Protein AF-A0A3G6RWC7-F1 (afdb_monomer_lite)

pLDDT: mean 83.65, std 9.41, range [58.84, 95.88]

Foldseek 3Di:
DDEDLLCQVVCCVQDDPPWDKDWDWDWDQPPVRDIDTYTAWMDTPNDIDGPDPPPDDPDPDDFAKDKDKAFFADFDADPVRPFTQWTDGPQATEGDDRVVCVVCVVQRDGGFMKIFIFTWDDDDNRHDDPRDGTYGHTQWMDGPNDIDGD

Sequence (150 aa):
MKFPPHLGSQITTLAKQGSNVSVKAVADIAPNGEKSFRLNSITANGKTIEDIPPTALPSPHEEVSVSESGTITQLQKNKEGDAIVGLFIGNTIVKIPPHIYQQLGQSLVNGVKIYFTGFKKLENSGEVAEKKYNIVRARTISVNGKEYSL

Structure (mmCIF, N/CA/C/O backbone):
data_AF-A0A3G6RWC7-F1
#
_entry.id   AF-A0A3G6RWC7-F1
#
loop_
_atom_site.group_PDB
_atom_site.id
_atom_site.type_symbol
_atom_site.label_atom_id
_atom_site.label_alt_id
_atom_site.label_comp_id
_atom_site.label_asym_id
_atom_site.label_entity_id
_atom_site.label_seq_id
_atom_site.pdbx_PDB_ins_code
_atom_site.Cartn_x
_atom_site.Cartn_y
_atom_site.Cartn_z
_atom_site.occupancy
_atom_site.B_iso_or_equiv
_atom_site.auth_seq_id
_atom_site.auth_comp_id
_atom_site.auth_asym_id
_atom_site.auth_atom_id
_atom_site.pdbx_PDB_model_num
ATOM 1 N N . MET A 1 1 ? 11.055 -14.143 -15.340 1.00 70.56 1 MET A N 1
ATOM 2 C CA . MET A 1 1 ? 12.200 -13.222 -15.509 1.00 70.56 1 MET A CA 1
ATOM 3 C C . MET A 1 1 ? 12.181 -12.230 -14.360 1.00 70.56 1 MET A C 1
ATOM 5 O O . MET A 1 1 ? 11.114 -11.712 -14.061 1.00 70.56 1 MET A O 1
ATOM 9 N N . LYS A 1 2 ? 13.310 -12.024 -13.680 1.00 80.94 2 LYS A N 1
ATOM 10 C CA . LYS A 1 2 ? 13.437 -11.105 -12.543 1.00 80.94 2 LYS A CA 1
ATOM 11 C C . LYS A 1 2 ? 14.253 -9.893 -12.989 1.00 80.94 2 LYS A C 1
ATOM 13 O O . LYS A 1 2 ? 15.331 -10.065 -13.560 1.00 80.94 2 LYS A O 1
ATOM 18 N N . PHE A 1 3 ? 13.746 -8.691 -12.737 1.00 80.12 3 PHE A N 1
ATOM 19 C CA . PHE A 1 3 ? 14.484 -7.447 -12.941 1.00 80.12 3 PHE A CA 1
ATOM 20 C C . PHE A 1 3 ? 14.740 -6.763 -11.589 1.00 80.12 3 PHE A C 1
ATOM 22 O O . PHE A 1 3 ? 13.903 -6.862 -10.687 1.00 80.12 3 PHE A O 1
ATOM 29 N N . PRO A 1 4 ? 15.894 -6.100 -11.423 1.00 75.12 4 PRO A N 1
ATOM 30 C CA . PRO A 1 4 ? 16.179 -5.282 -10.253 1.00 75.12 4 PRO A CA 1
ATOM 31 C C . PRO A 1 4 ? 15.132 -4.173 -10.058 1.00 75.12 4 PRO A C 1
ATOM 33 O O . PRO A 1 4 ? 14.687 -3.575 -11.041 1.00 75.12 4 PRO A O 1
ATOM 36 N N . PRO A 1 5 ? 14.772 -3.834 -8.806 1.00 73.81 5 PRO A N 1
ATOM 37 C CA . PRO A 1 5 ? 13.743 -2.833 -8.528 1.00 73.81 5 PRO A CA 1
ATOM 38 C C . PRO A 1 5 ? 14.099 -1.445 -9.077 1.00 73.81 5 PRO A C 1
ATOM 40 O O . PRO A 1 5 ? 13.225 -0.750 -9.573 1.00 73.81 5 PRO A O 1
ATOM 43 N N . HIS A 1 6 ? 15.378 -1.060 -9.088 1.00 76.19 6 HIS A N 1
ATOM 44 C CA . HIS A 1 6 ? 15.816 0.250 -9.585 1.00 76.19 6 HIS A CA 1
ATOM 45 C C . HIS A 1 6 ? 15.671 0.419 -11.114 1.00 76.19 6 HIS A C 1
ATOM 47 O O . HIS A 1 6 ? 15.709 1.543 -11.620 1.00 76.19 6 HIS A O 1
ATOM 53 N N . LEU A 1 7 ? 15.494 -0.678 -11.861 1.00 80.38 7 LEU A N 1
ATOM 54 C CA . LEU A 1 7 ? 15.258 -0.632 -13.306 1.00 80.38 7 LEU A CA 1
ATOM 55 C C . LEU A 1 7 ? 13.775 -0.515 -13.662 1.00 80.38 7 LEU A C 1
ATOM 57 O O . LEU A 1 7 ? 13.469 -0.220 -14.814 1.00 80.38 7 LEU A O 1
ATOM 61 N N . GLY A 1 8 ? 12.855 -0.715 -12.711 1.00 76.12 8 GLY A N 1
ATOM 62 C CA . GLY A 1 8 ? 11.417 -0.752 -12.986 1.00 76.12 8 GLY A CA 1
ATOM 63 C C . GLY A 1 8 ? 10.928 0.493 -13.727 1.00 76.12 8 GLY A C 1
ATOM 64 O O . GLY A 1 8 ? 10.384 0.379 -14.825 1.00 76.12 8 GLY A O 1
ATOM 65 N N . SER A 1 9 ? 11.198 1.683 -13.181 1.00 75.06 9 SER A N 1
ATOM 66 C CA . SER A 1 9 ? 10.779 2.964 -13.775 1.00 75.06 9 SER A CA 1
ATOM 67 C C . SER A 1 9 ? 11.404 3.223 -15.150 1.00 75.06 9 SER A C 1
ATOM 69 O O . SER A 1 9 ? 10.744 3.739 -16.061 1.00 75.06 9 SER A O 1
ATOM 71 N N . GLN A 1 10 ? 12.669 2.837 -15.321 1.00 76.44 10 GLN A N 1
ATOM 72 C CA . GLN A 1 10 ? 13.400 3.014 -16.571 1.00 76.44 10 GLN A CA 1
ATOM 73 C C . GLN A 1 10 ? 12.840 2.088 -17.657 1.00 76.44 10 GLN A C 1
ATOM 75 O O . GLN A 1 10 ? 12.577 2.537 -18.772 1.00 76.44 10 GLN A O 1
ATOM 80 N N . ILE A 1 11 ? 12.557 0.827 -17.312 1.00 79.75 11 ILE A N 1
ATOM 81 C CA . ILE A 1 11 ? 11.954 -0.166 -18.209 1.00 79.75 11 ILE A CA 1
ATOM 82 C C . ILE A 1 11 ? 10.556 0.273 -18.640 1.00 79.75 11 ILE A C 1
ATOM 84 O O . ILE A 1 11 ? 10.274 0.269 -19.834 1.00 79.75 11 ILE A O 1
ATOM 88 N N . THR A 1 12 ? 9.693 0.703 -17.714 1.00 74.75 12 THR A N 1
ATOM 89 C CA . THR A 1 12 ? 8.327 1.141 -18.061 1.00 74.75 12 THR A CA 1
ATOM 90 C C . THR A 1 12 ? 8.300 2.406 -18.914 1.00 74.75 12 THR A C 1
ATOM 92 O O . THR A 1 12 ? 7.369 2.614 -19.689 1.00 74.75 12 THR A O 1
ATOM 95 N N . THR A 1 13 ? 9.322 3.257 -18.794 1.00 76.88 13 THR A N 1
ATOM 96 C CA . THR A 1 13 ? 9.475 4.440 -19.654 1.00 76.88 13 THR A CA 1
ATOM 97 C C . THR A 1 13 ? 9.986 4.049 -21.042 1.00 76.88 13 THR A C 1
ATOM 99 O O . THR A 1 13 ? 9.550 4.608 -22.048 1.00 76.88 13 THR A O 1
ATOM 102 N N . LEU A 1 14 ? 10.909 3.086 -21.096 1.00 77.75 14 LEU A N 1
ATOM 103 C CA . LEU A 1 14 ? 11.568 2.628 -22.315 1.00 77.75 14 LEU A CA 1
ATOM 104 C C . LEU A 1 14 ? 10.658 1.752 -23.191 1.00 77.75 14 LEU A C 1
ATOM 106 O O . LEU A 1 14 ? 10.653 1.887 -24.417 1.00 77.75 14 LEU A O 1
ATOM 110 N N . ALA A 1 15 ? 9.907 0.850 -22.566 1.00 74.56 15 ALA A N 1
ATOM 111 C CA . ALA A 1 15 ? 9.098 -0.162 -23.221 1.00 74.56 15 ALA A CA 1
ATOM 112 C C . ALA A 1 15 ? 7.621 0.036 -22.864 1.00 74.56 15 ALA A C 1
ATOM 114 O O . ALA A 1 15 ? 7.166 -0.313 -21.775 1.00 74.56 15 ALA A O 1
ATOM 115 N N . LYS A 1 16 ? 6.858 0.586 -23.813 1.00 74.62 16 LYS A N 1
ATOM 116 C CA . LYS A 1 16 ? 5.392 0.621 -23.741 1.00 74.62 16 LYS A CA 1
ATOM 117 C C . LYS A 1 16 ? 4.815 -0.691 -24.265 1.00 74.62 16 LYS A C 1
ATOM 119 O O . LYS A 1 16 ? 5.461 -1.372 -25.066 1.00 74.62 16 LYS A O 1
ATOM 124 N N . GLN A 1 17 ? 3.594 -1.028 -23.856 1.00 72.19 17 GLN A N 1
ATOM 125 C CA . GLN A 1 17 ? 2.879 -2.198 -24.372 1.00 72.19 17 GLN A CA 1
ATOM 126 C C . GLN A 1 17 ? 2.893 -2.203 -25.912 1.00 72.19 17 GLN A C 1
ATOM 128 O O . GLN A 1 17 ? 2.603 -1.186 -26.538 1.00 72.19 17 GLN A O 1
ATOM 133 N N . GLY A 1 1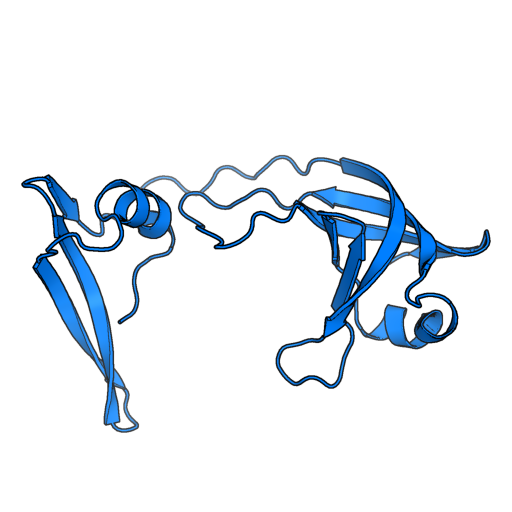8 ? 3.291 -3.330 -26.510 1.00 72.81 18 GLY A N 1
ATOM 134 C CA . GLY A 1 18 ? 3.455 -3.475 -27.963 1.00 72.81 18 GLY A CA 1
ATOM 135 C C . GLY A 1 18 ? 4.841 -3.115 -28.519 1.00 72.81 18 GLY A C 1
ATOM 136 O O . GLY A 1 18 ? 5.072 -3.294 -29.711 1.00 72.81 18 GLY A O 1
ATOM 137 N N . SER A 1 19 ? 5.784 -2.648 -27.692 1.00 76.94 19 SER A N 1
ATOM 138 C CA . SER A 1 19 ? 7.164 -2.386 -28.134 1.00 76.94 19 SER A CA 1
ATOM 139 C C . SER A 1 19 ? 7.954 -3.687 -28.303 1.00 76.94 19 SER A C 1
ATOM 141 O O . SER A 1 19 ? 7.900 -4.564 -27.442 1.00 76.94 19 SER A O 1
ATOM 143 N N . ASN A 1 20 ? 8.758 -3.781 -29.366 1.00 79.31 20 ASN A N 1
ATOM 144 C CA . ASN A 1 20 ? 9.782 -4.820 -29.473 1.00 79.31 20 ASN A CA 1
ATOM 145 C C . ASN A 1 20 ? 10.948 -4.493 -28.533 1.00 79.31 20 ASN A C 1
ATOM 147 O O . ASN A 1 20 ? 11.515 -3.398 -28.589 1.00 79.31 20 ASN A O 1
ATOM 151 N N . VAL A 1 21 ? 11.302 -5.451 -27.679 1.00 83.19 21 VAL A N 1
ATOM 152 C CA . VAL A 1 21 ? 12.393 -5.330 -26.708 1.00 83.19 21 VAL A CA 1
ATOM 153 C C . VAL A 1 21 ? 13.387 -6.466 -26.914 1.00 83.19 21 VAL A C 1
ATOM 155 O O . VAL A 1 21 ? 12.999 -7.618 -27.095 1.00 83.19 21 VAL A O 1
ATOM 158 N N . SER A 1 22 ? 14.674 -6.142 -26.878 1.00 84.31 22 SER A N 1
ATOM 159 C CA . SER A 1 22 ? 15.758 -7.120 -26.823 1.00 84.31 22 SER A CA 1
ATOM 160 C C . SER A 1 22 ? 16.320 -7.151 -25.410 1.00 84.31 22 SER A C 1
ATOM 162 O O . SER A 1 22 ? 16.526 -6.107 -24.795 1.00 84.31 22 SER A O 1
ATOM 164 N N . VAL A 1 23 ? 16.535 -8.346 -24.870 1.00 84.75 23 VAL A N 1
ATOM 165 C CA . VAL A 1 23 ? 16.907 -8.554 -23.470 1.00 84.75 23 VAL A CA 1
ATOM 166 C C . VAL A 1 23 ? 18.149 -9.428 -23.412 1.00 84.75 23 VAL A C 1
ATOM 168 O O . VAL A 1 23 ? 18.163 -10.528 -23.960 1.00 84.75 23 VAL A O 1
ATOM 171 N N . LYS A 1 24 ? 19.165 -8.980 -22.675 1.00 86.81 24 LYS A N 1
ATOM 172 C CA . LYS A 1 24 ? 20.263 -9.828 -22.209 1.00 86.81 24 LYS A CA 1
ATOM 173 C C . LYS A 1 24 ? 20.007 -10.1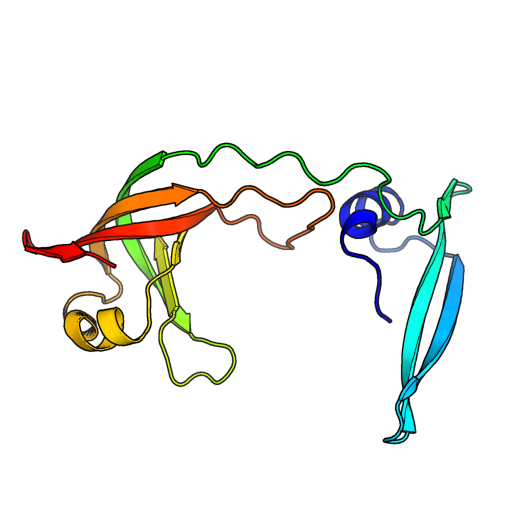86 -20.752 1.00 86.81 24 LYS A C 1
ATOM 175 O O . LYS A 1 24 ? 19.857 -9.304 -19.907 1.00 86.81 24 LYS A O 1
ATOM 180 N N . ALA A 1 25 ? 19.952 -11.478 -20.453 1.00 85.31 25 ALA A N 1
ATOM 181 C CA . ALA A 1 25 ? 19.723 -11.987 -19.107 1.00 85.31 25 ALA A CA 1
ATOM 182 C C . ALA A 1 25 ? 20.693 -13.126 -18.788 1.00 85.31 25 ALA A C 1
ATOM 184 O O . ALA A 1 25 ? 21.096 -13.874 -19.678 1.00 85.31 25 ALA A O 1
ATOM 185 N N . VAL A 1 26 ? 21.037 -13.264 -17.512 1.00 84.69 26 VAL A N 1
ATOM 186 C CA . VAL A 1 26 ? 21.806 -14.393 -16.985 1.00 84.69 26 VAL A CA 1
ATOM 187 C C . VAL A 1 26 ? 20.822 -15.459 -16.513 1.00 84.69 26 VAL A C 1
ATOM 189 O O . VAL A 1 26 ? 19.869 -15.151 -15.792 1.00 84.69 26 VAL A O 1
ATOM 192 N N . ALA A 1 27 ? 21.025 -16.700 -16.950 1.00 83.50 27 ALA A N 1
ATOM 193 C CA . ALA A 1 27 ? 20.251 -17.841 -16.481 1.00 83.50 27 ALA A CA 1
ATOM 194 C C . ALA A 1 27 ? 20.814 -18.327 -15.142 1.00 83.50 27 ALA A C 1
ATOM 196 O O . ALA A 1 27 ? 22.000 -18.621 -15.036 1.00 83.50 27 ALA A O 1
ATOM 197 N N . ASP A 1 28 ? 19.946 -18.426 -14.148 1.00 82.12 28 ASP A N 1
ATOM 198 C CA . ASP A 1 28 ? 20.232 -18.941 -12.818 1.00 82.12 28 ASP A CA 1
ATOM 199 C C . ASP A 1 28 ? 19.396 -20.209 -12.618 1.00 82.12 28 ASP A C 1
ATOM 201 O O . ASP A 1 28 ? 18.186 -20.208 -12.873 1.00 82.12 28 ASP A O 1
ATOM 205 N N . ILE A 1 29 ? 20.047 -21.311 -12.250 1.00 84.12 29 ILE A N 1
ATOM 206 C CA . ILE A 1 29 ? 19.392 -22.603 -12.033 1.00 84.12 29 ILE A CA 1
ATOM 207 C C . ILE A 1 29 ? 19.457 -22.885 -10.541 1.00 84.12 29 ILE A C 1
ATOM 209 O O . ILE A 1 29 ? 20.527 -23.159 -9.999 1.00 84.12 29 ILE A O 1
ATOM 213 N N . ALA A 1 30 ? 18.306 -22.814 -9.883 1.00 80.50 30 ALA A N 1
ATOM 214 C CA . ALA A 1 30 ? 18.209 -23.137 -8.475 1.00 80.50 30 ALA A CA 1
ATOM 215 C C . ALA A 1 30 ? 18.477 -24.641 -8.247 1.00 80.50 30 ALA A C 1
ATOM 217 O O . ALA A 1 30 ? 18.227 -25.457 -9.140 1.00 80.50 30 ALA A O 1
ATOM 218 N N . PRO A 1 31 ? 18.934 -25.051 -7.048 1.00 81.50 31 PRO A N 1
ATOM 219 C CA . PRO A 1 31 ? 19.227 -26.457 -6.739 1.00 81.50 31 PRO A CA 1
ATOM 220 C C . PRO A 1 31 ? 18.043 -27.420 -6.929 1.00 81.50 31 PRO A C 1
ATOM 222 O O . PRO A 1 31 ? 18.241 -28.615 -7.113 1.00 81.50 31 PRO A O 1
ATOM 225 N N . ASN A 1 32 ? 16.810 -26.907 -6.907 1.00 87.75 32 ASN A N 1
ATOM 226 C CA . ASN A 1 32 ? 15.576 -27.651 -7.177 1.00 87.75 32 ASN A CA 1
ATOM 227 C C . ASN A 1 32 ? 15.248 -27.787 -8.684 1.00 87.75 32 ASN A C 1
ATOM 229 O O . ASN A 1 32 ? 14.181 -28.287 -9.031 1.00 87.75 32 ASN A O 1
ATOM 233 N N . GLY A 1 33 ? 16.124 -27.312 -9.575 1.00 83.19 33 GLY A N 1
ATOM 234 C CA . GLY A 1 33 ? 15.932 -27.312 -11.026 1.00 83.19 33 GLY A CA 1
ATOM 235 C C . GLY A 1 33 ? 15.132 -26.124 -11.574 1.00 83.19 33 GLY A C 1
ATOM 236 O O . GLY A 1 33 ? 14.944 -26.037 -12.790 1.00 83.19 33 GLY A O 1
ATOM 237 N N . GLU A 1 34 ? 14.675 -25.194 -10.727 1.00 83.75 34 GLU A N 1
ATOM 238 C CA . GLU A 1 34 ? 13.949 -24.005 -11.179 1.00 83.75 34 GLU A CA 1
ATOM 239 C C . GLU A 1 34 ? 14.888 -23.057 -11.937 1.00 83.75 34 GLU A C 1
ATOM 241 O O . GLU A 1 34 ? 15.902 -22.596 -11.414 1.00 83.75 34 GLU A O 1
ATOM 246 N N . LYS A 1 35 ? 14.539 -22.747 -13.190 1.00 83.69 35 LYS A N 1
ATOM 247 C CA . LYS A 1 35 ? 15.285 -21.795 -14.018 1.00 83.69 35 LYS A CA 1
ATOM 248 C C . LYS A 1 35 ? 14.700 -20.402 -13.855 1.00 83.69 35 LYS A C 1
ATOM 250 O O . LYS A 1 35 ? 13.545 -20.158 -14.206 1.00 83.69 35 LYS A O 1
ATOM 255 N N . SER A 1 36 ? 15.515 -19.462 -13.399 1.00 84.69 36 SER A N 1
ATOM 256 C CA . SER A 1 36 ? 15.166 -18.048 -13.359 1.00 84.69 36 SER A CA 1
ATOM 257 C C . SER A 1 36 ? 16.141 -17.238 -14.211 1.00 84.69 36 SER A C 1
ATOM 259 O O . SER A 1 36 ? 17.328 -17.520 -14.261 1.00 84.69 36 SER A O 1
ATOM 261 N N . PHE A 1 37 ? 15.639 -16.241 -14.935 1.00 85.00 37 PHE A N 1
ATOM 262 C CA . PHE A 1 37 ? 16.476 -15.348 -15.739 1.00 85.00 37 PHE A CA 1
ATOM 263 C C . PHE A 1 37 ? 16.545 -13.997 -15.046 1.00 85.00 37 PHE A C 1
ATOM 265 O O . PHE A 1 37 ? 15.496 -13.371 -14.843 1.00 85.00 37 PHE A O 1
ATOM 272 N N . ARG A 1 38 ? 17.752 -13.561 -14.683 1.00 82.94 38 ARG A N 1
ATOM 273 C CA . ARG A 1 38 ? 18.016 -12.238 -14.114 1.00 82.94 38 ARG A CA 1
ATOM 274 C C . ARG A 1 38 ? 18.437 -11.283 -15.225 1.00 82.94 38 ARG A C 1
ATOM 276 O O . ARG A 1 38 ? 19.367 -11.575 -15.972 1.00 82.94 38 ARG A O 1
ATOM 283 N N . LEU A 1 39 ? 17.733 -10.163 -15.348 1.00 85.69 39 LEU A N 1
ATOM 284 C CA . LEU A 1 39 ? 18.030 -9.132 -16.342 1.00 85.69 39 LEU A CA 1
ATOM 285 C C . LEU A 1 39 ? 19.447 -8.563 -16.143 1.00 85.69 39 LEU A C 1
ATOM 287 O O . LEU A 1 39 ? 19.811 -8.262 -15.014 1.00 85.69 39 LEU A O 1
ATOM 291 N N . ASN A 1 40 ? 20.198 -8.401 -17.237 1.00 84.62 40 ASN A N 1
ATOM 292 C CA . ASN A 1 40 ? 21.496 -7.718 -17.271 1.00 84.62 40 ASN A CA 1
ATOM 293 C C . ASN A 1 40 ? 21.432 -6.438 -18.120 1.00 84.62 40 ASN A C 1
ATOM 295 O O . ASN A 1 40 ? 21.921 -5.391 -17.717 1.00 84.62 40 ASN A O 1
ATOM 299 N N . SER A 1 41 ? 20.781 -6.488 -19.287 1.00 84.06 41 SER A N 1
ATOM 300 C CA . SER A 1 41 ? 20.461 -5.279 -20.048 1.00 84.06 41 SER A CA 1
ATOM 301 C C . SER A 1 41 ? 19.216 -5.440 -20.907 1.00 84.06 41 SER A C 1
ATOM 303 O O . SER A 1 41 ? 18.835 -6.547 -21.294 1.00 84.06 41 SER A O 1
ATOM 305 N N . ILE A 1 42 ? 18.556 -4.323 -21.186 1.00 85.88 42 ILE A N 1
ATOM 306 C CA . ILE A 1 42 ? 17.375 -4.246 -22.040 1.00 85.88 42 ILE A CA 1
ATOM 307 C C . ILE A 1 42 ? 17.566 -3.145 -23.071 1.00 85.88 42 ILE A C 1
ATOM 309 O O . ILE A 1 42 ? 17.954 -2.030 -22.738 1.00 85.88 42 ILE A O 1
ATOM 313 N N . THR A 1 43 ? 17.251 -3.451 -24.322 1.00 85.06 43 THR A N 1
ATOM 314 C CA . THR A 1 43 ? 17.256 -2.501 -25.427 1.00 85.06 43 THR A CA 1
ATOM 315 C C . THR A 1 43 ? 15.857 -2.407 -26.014 1.00 85.06 43 THR A C 1
ATOM 317 O O . THR A 1 43 ? 15.288 -3.414 -26.431 1.00 85.06 43 THR A O 1
ATOM 320 N N . ALA A 1 44 ? 15.304 -1.201 -26.097 1.00 84.19 44 ALA A N 1
ATOM 321 C CA . ALA A 1 44 ? 14.078 -0.933 -26.844 1.00 84.19 44 ALA A CA 1
ATOM 322 C C . ALA A 1 44 ? 14.220 0.386 -27.596 1.00 84.19 44 ALA A C 1
ATOM 324 O O . ALA A 1 44 ? 14.841 1.320 -27.095 1.00 84.19 44 ALA A O 1
ATOM 325 N N . ASN A 1 45 ? 13.641 0.487 -28.794 1.00 79.81 45 ASN A N 1
ATOM 326 C CA . ASN A 1 45 ? 13.637 1.735 -29.570 1.00 79.81 45 ASN A CA 1
ATOM 327 C C . ASN A 1 45 ? 15.041 2.377 -29.723 1.00 79.81 45 ASN A C 1
ATOM 329 O O . ASN A 1 45 ? 15.183 3.595 -29.657 1.00 79.81 45 ASN A O 1
ATOM 333 N N . GLY A 1 46 ? 16.094 1.556 -29.851 1.00 80.25 46 GLY A N 1
ATOM 334 C CA . GLY A 1 46 ? 17.489 2.012 -29.967 1.00 80.25 46 GLY A CA 1
ATOM 335 C C . GLY A 1 46 ? 18.148 2.503 -28.668 1.00 80.25 46 GLY A C 1
ATOM 336 O O . GLY A 1 46 ? 19.313 2.887 -28.697 1.00 80.25 46 GLY A O 1
ATOM 337 N N . LYS A 1 47 ? 17.449 2.477 -27.528 1.00 82.12 47 LYS A N 1
ATOM 338 C CA . LYS A 1 47 ? 17.993 2.822 -26.206 1.00 82.12 47 LYS A CA 1
ATOM 339 C C . LYS A 1 47 ? 18.257 1.563 -25.391 1.00 82.12 47 LYS A C 1
ATOM 341 O O . LYS A 1 47 ? 17.371 0.721 -25.271 1.00 82.12 47 LYS A O 1
ATOM 346 N N . THR A 1 48 ? 19.448 1.473 -24.807 1.00 84.00 48 THR A N 1
ATOM 347 C CA . THR A 1 48 ? 19.866 0.366 -23.938 1.00 84.00 48 THR A CA 1
ATOM 348 C C . THR A 1 48 ? 19.959 0.842 -22.494 1.00 84.00 48 THR A C 1
ATOM 350 O O . THR A 1 48 ? 20.563 1.878 -22.230 1.00 84.00 48 THR A O 1
ATOM 353 N N . ILE A 1 49 ? 19.367 0.084 -21.574 1.00 82.19 49 ILE A N 1
ATOM 354 C CA . ILE A 1 49 ? 19.521 0.231 -20.125 1.00 82.19 49 ILE A CA 1
ATOM 355 C C . ILE A 1 49 ? 20.282 -0.994 -19.622 1.00 82.19 49 ILE A C 1
ATOM 357 O O . ILE A 1 49 ? 19.890 -2.127 -19.911 1.00 82.19 49 ILE A O 1
ATOM 361 N N . GLU A 1 50 ? 21.349 -0.770 -18.867 1.00 84.56 50 GLU A N 1
ATOM 362 C CA . GLU A 1 50 ? 22.137 -1.817 -18.210 1.00 84.56 50 GLU A CA 1
ATOM 363 C C . GLU A 1 50 ? 21.803 -1.877 -16.712 1.00 84.56 50 GLU A C 1
ATOM 365 O O . GLU A 1 50 ? 21.450 -0.860 -16.110 1.00 84.56 50 GLU A 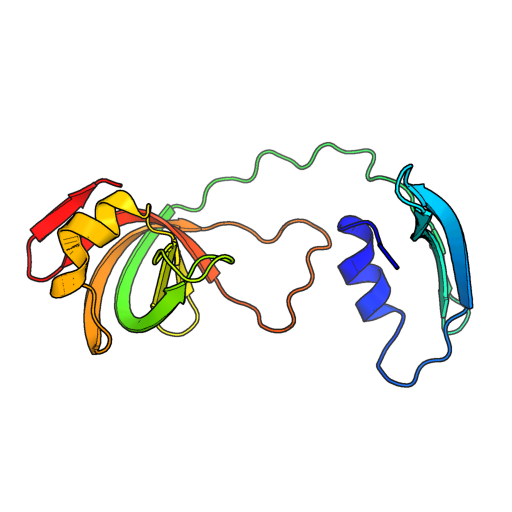O 1
ATOM 370 N N . ASP A 1 51 ? 21.888 -3.070 -16.114 1.00 79.44 51 ASP A N 1
ATOM 371 C CA . ASP A 1 51 ? 21.788 -3.284 -14.664 1.00 79.44 51 ASP A CA 1
ATOM 372 C C . ASP A 1 51 ? 23.046 -2.739 -13.983 1.00 79.44 51 ASP A C 1
ATOM 374 O O . ASP A 1 51 ? 23.998 -3.468 -13.708 1.00 79.44 51 ASP A O 1
ATOM 378 N N . ILE A 1 52 ? 23.054 -1.425 -13.755 1.00 76.31 52 ILE A N 1
ATOM 379 C CA . ILE A 1 52 ? 24.068 -0.739 -12.960 1.00 76.31 52 ILE A CA 1
ATOM 380 C C . ILE A 1 52 ? 23.451 -0.483 -11.584 1.00 76.31 52 ILE A C 1
ATOM 382 O O . ILE A 1 52 ? 22.593 0.400 -11.457 1.00 76.31 52 ILE A O 1
ATOM 386 N N . PRO A 1 53 ? 23.873 -1.222 -10.541 1.00 70.31 53 PRO A N 1
ATOM 387 C CA . PRO A 1 53 ? 23.390 -0.990 -9.193 1.00 70.31 53 PRO A CA 1
ATOM 388 C C . PRO A 1 53 ? 23.630 0.472 -8.797 1.00 70.31 53 PRO A C 1
ATOM 390 O O . PRO A 1 53 ? 24.720 0.997 -9.048 1.00 70.31 53 PRO A O 1
ATOM 393 N N . PRO A 1 54 ? 22.655 1.145 -8.166 1.00 65.50 54 PRO A N 1
ATOM 394 C CA . PRO A 1 54 ? 22.851 2.512 -7.707 1.00 65.50 54 PRO A CA 1
ATOM 395 C C . PRO A 1 54 ? 24.042 2.573 -6.740 1.00 65.50 54 PRO A C 1
ATOM 397 O O . PRO A 1 54 ? 24.081 1.863 -5.739 1.00 65.50 54 PRO A O 1
ATOM 400 N N . THR A 1 55 ? 25.023 3.425 -7.050 1.00 64.81 55 THR A N 1
ATOM 401 C CA . THR A 1 55 ? 26.244 3.612 -6.243 1.00 64.81 55 THR A CA 1
ATOM 402 C C . THR A 1 55 ? 25.966 4.324 -4.916 1.00 64.81 55 THR A C 1
ATOM 404 O O . THR A 1 55 ? 26.746 4.215 -3.974 1.00 64.81 55 THR A O 1
ATOM 407 N N . ALA A 1 56 ? 24.848 5.047 -4.823 1.00 62.81 56 ALA A N 1
ATOM 408 C CA . ALA A 1 56 ? 24.431 5.730 -3.609 1.00 62.81 56 ALA A CA 1
ATOM 409 C C . ALA A 1 56 ? 23.501 4.836 -2.780 1.00 62.81 56 ALA A C 1
ATOM 411 O O . ALA A 1 56 ? 22.487 4.345 -3.283 1.00 62.81 56 ALA A O 1
ATOM 412 N N . LEU A 1 57 ? 23.817 4.683 -1.491 1.00 60.22 57 LEU A N 1
ATOM 413 C CA . LEU A 1 57 ? 22.825 4.255 -0.509 1.00 60.22 57 LEU A CA 1
ATOM 414 C C . LEU A 1 57 ? 21.623 5.207 -0.600 1.00 60.22 57 LEU A C 1
ATOM 416 O O . LEU A 1 57 ? 21.832 6.423 -0.664 1.00 60.22 57 LEU A O 1
ATOM 420 N N . PRO A 1 58 ? 20.382 4.691 -0.626 1.00 58.84 58 PRO A N 1
ATOM 421 C CA . PRO A 1 58 ? 19.215 5.554 -0.565 1.00 58.84 58 PRO A CA 1
ATOM 422 C C . PRO A 1 58 ? 19.321 6.407 0.699 1.00 58.84 58 PRO A C 1
ATOM 424 O O . PRO A 1 58 ? 19.548 5.879 1.791 1.00 58.84 58 PRO A O 1
ATOM 427 N N . SER A 1 59 ? 19.212 7.727 0.540 1.00 59.38 59 SER A N 1
ATOM 428 C CA . SER A 1 59 ? 19.177 8.667 1.658 1.00 59.38 59 SER A CA 1
ATOM 429 C C . SER A 1 59 ? 18.125 8.191 2.662 1.00 59.38 59 SER A C 1
ATOM 431 O O . SER A 1 59 ? 17.054 7.760 2.218 1.00 59.38 59 SER A O 1
ATOM 433 N N . PRO A 1 60 ? 18.374 8.254 3.984 1.00 59.59 60 PRO A N 1
ATOM 434 C CA . PRO A 1 60 ? 17.329 7.982 4.959 1.00 59.59 60 PRO A CA 1
ATOM 435 C C . PRO A 1 60 ? 16.153 8.902 4.641 1.00 59.59 60 PRO A C 1
ATOM 437 O O . PRO A 1 60 ? 16.261 10.126 4.676 1.00 59.59 60 PRO A O 1
ATOM 440 N N . HIS A 1 61 ? 15.061 8.287 4.206 1.00 64.00 61 HIS A N 1
ATOM 441 C CA . HIS A 1 61 ? 13.861 8.999 3.827 1.00 64.00 61 HIS A CA 1
ATOM 442 C C . HIS A 1 61 ? 13.284 9.659 5.076 1.00 64.00 61 HIS A C 1
ATOM 444 O O . HIS A 1 61 ? 13.075 8.983 6.083 1.00 64.00 61 HIS A O 1
ATOM 450 N N . GLU A 1 62 ? 13.034 10.965 5.012 1.00 67.25 62 GLU A N 1
ATOM 451 C CA . GLU A 1 62 ? 12.360 11.677 6.091 1.00 67.25 62 GLU A CA 1
ATOM 452 C C . GLU A 1 62 ? 10.941 11.107 6.233 1.00 67.25 62 GLU A C 1
ATOM 454 O O . GLU A 1 62 ? 10.159 11.074 5.276 1.00 67.25 62 GLU A O 1
ATOM 459 N N . GLU A 1 63 ? 10.640 10.555 7.407 1.00 75.31 63 GLU A N 1
ATOM 460 C CA . GLU A 1 63 ? 9.344 9.950 7.686 1.00 75.31 63 GLU A CA 1
ATOM 461 C C . GLU A 1 63 ? 8.278 11.049 7.733 1.00 75.31 63 GLU A C 1
ATOM 463 O O . GLU A 1 63 ? 8.206 11.846 8.668 1.00 75.31 63 GLU A O 1
ATOM 468 N N . VAL A 1 64 ? 7.431 11.100 6.703 1.00 87.25 64 VAL A N 1
ATOM 469 C CA . VAL A 1 64 ? 6.341 12.077 6.641 1.00 87.25 64 VAL A CA 1
ATOM 470 C C . VAL A 1 64 ? 5.225 11.627 7.574 1.00 87.25 64 VAL A C 1
ATOM 472 O O . VAL A 1 64 ? 4.480 10.693 7.259 1.00 87.25 64 VAL A O 1
ATOM 475 N N . SER A 1 65 ? 5.117 12.297 8.719 1.00 89.44 65 SER A N 1
ATOM 476 C CA . SER A 1 65 ? 4.007 12.128 9.655 1.00 89.44 65 SER A CA 1
ATOM 477 C C . SER A 1 65 ? 2.681 12.484 8.989 1.00 89.44 65 SER A C 1
ATOM 479 O O . SER A 1 65 ? 2.554 13.521 8.340 1.00 89.44 65 SER A O 1
ATOM 481 N N . VAL A 1 66 ? 1.676 11.641 9.184 1.00 92.31 66 VAL A N 1
ATOM 482 C CA . VAL A 1 66 ? 0.310 11.849 8.706 1.00 92.31 66 VAL A CA 1
ATOM 483 C C . VAL A 1 66 ? -0.672 11.668 9.854 1.00 92.31 66 VAL A C 1
ATOM 485 O O . VAL A 1 66 ? -0.484 10.812 10.719 1.00 92.31 66 VAL A O 1
ATOM 488 N N . SER A 1 67 ? -1.721 12.485 9.853 1.00 93.31 67 SER A N 1
ATOM 489 C CA . SER A 1 67 ? -2.865 12.386 10.755 1.00 93.31 67 SER A CA 1
ATOM 490 C C . SER A 1 67 ? -4.112 12.657 9.930 1.00 93.31 67 SER A C 1
ATOM 492 O O . SER A 1 67 ? -4.354 13.786 9.506 1.00 93.31 67 SER A O 1
ATOM 494 N N . GLU A 1 68 ? -4.850 11.601 9.615 1.00 93.12 68 GLU A N 1
ATOM 495 C CA . GLU A 1 68 ? -5.984 11.657 8.700 1.00 93.12 68 GLU A CA 1
ATOM 496 C C . GLU A 1 68 ? -7.165 10.862 9.260 1.00 93.12 68 GLU A C 1
ATOM 498 O O . GLU A 1 68 ? -7.056 10.080 10.207 1.00 93.12 68 GLU A O 1
ATOM 503 N N . SER A 1 69 ? -8.333 11.075 8.665 1.00 93.31 69 SER A N 1
ATOM 504 C CA . SER A 1 69 ? -9.530 10.301 8.971 1.00 93.31 69 SER A CA 1
ATOM 505 C C . SER A 1 69 ? -10.214 9.888 7.688 1.00 93.31 69 SER A C 1
ATOM 507 O O . SER A 1 69 ? -10.156 10.604 6.687 1.00 93.31 69 SER A O 1
ATOM 509 N N . GLY A 1 70 ? -10.897 8.754 7.715 1.00 93.69 70 GLY A N 1
ATOM 510 C CA . GLY A 1 70 ? -11.660 8.316 6.562 1.00 93.69 70 GLY A CA 1
ATOM 511 C C . GLY A 1 70 ? -12.415 7.026 6.804 1.00 93.69 70 GLY A C 1
ATOM 512 O O . GLY A 1 70 ? -12.340 6.424 7.874 1.00 93.69 70 GLY A O 1
ATOM 513 N N . THR A 1 71 ? -13.178 6.636 5.793 1.00 95.88 71 THR A N 1
ATOM 514 C CA . THR A 1 71 ? -14.037 5.455 5.842 1.00 95.88 71 THR A CA 1
ATOM 515 C C . THR A 1 71 ? -13.319 4.255 5.248 1.00 95.88 71 THR A C 1
ATOM 517 O O . THR A 1 71 ? -12.748 4.348 4.160 1.00 95.88 71 THR A O 1
ATOM 520 N N . ILE A 1 72 ? -13.378 3.123 5.946 1.00 95.25 72 ILE A N 1
ATOM 521 C CA . ILE A 1 72 ? -12.840 1.855 5.459 1.00 95.25 72 ILE A CA 1
ATOM 522 C C . ILE A 1 72 ? -13.674 1.412 4.256 1.00 95.25 72 ILE A C 1
ATOM 524 O O . ILE A 1 72 ? -14.867 1.147 4.381 1.00 95.25 72 ILE A O 1
ATOM 528 N N . THR A 1 73 ? -13.060 1.328 3.083 1.00 95.25 73 THR A N 1
ATOM 529 C CA . THR A 1 73 ? -13.713 0.845 1.860 1.00 95.25 73 THR A CA 1
ATOM 530 C C . THR A 1 73 ? -13.490 -0.646 1.648 1.00 95.25 73 THR A C 1
ATOM 532 O O . THR A 1 73 ? -14.360 -1.326 1.110 1.00 95.25 73 THR A O 1
ATOM 535 N N . GLN A 1 74 ? -12.335 -1.160 2.073 1.00 94.31 74 GLN A N 1
ATOM 536 C CA . GLN A 1 74 ? -11.966 -2.561 1.911 1.00 94.31 74 GLN A CA 1
ATOM 537 C C . GLN A 1 74 ? -10.910 -2.976 2.942 1.00 94.31 74 GLN A C 1
ATOM 539 O O . GLN A 1 74 ? -10.126 -2.158 3.418 1.00 94.31 74 GLN A O 1
ATOM 544 N N . LEU A 1 75 ? -10.834 -4.273 3.234 1.00 93.38 75 LEU A N 1
ATOM 545 C CA . LEU A 1 75 ? -9.794 -4.868 4.070 1.00 93.38 75 LEU A CA 1
ATOM 546 C C . LEU A 1 75 ? -8.734 -5.573 3.209 1.00 93.38 75 LEU A C 1
ATOM 548 O O . LEU A 1 75 ? -9.060 -6.270 2.245 1.00 93.38 75 LEU A O 1
ATOM 552 N N . GLN A 1 76 ? -7.458 -5.411 3.560 1.00 93.62 76 GLN A N 1
ATOM 553 C CA . GLN A 1 76 ? -6.333 -6.086 2.915 1.00 93.62 76 GLN A CA 1
ATOM 554 C C . GLN A 1 76 ? -5.949 -7.348 3.689 1.00 93.62 76 GLN A C 1
ATOM 556 O O . GLN A 1 76 ? -5.532 -7.260 4.842 1.00 93.62 76 GLN A O 1
ATOM 561 N N . LYS A 1 77 ? -5.995 -8.505 3.027 1.00 93.25 77 LYS A N 1
ATOM 562 C CA . LYS A 1 77 ? -5.461 -9.765 3.561 1.00 93.25 77 LYS A CA 1
ATOM 563 C C . LYS A 1 77 ? -3.960 -9.916 3.289 1.00 93.25 77 LYS A C 1
ATOM 565 O O . LYS A 1 77 ? -3.430 -9.313 2.351 1.00 93.25 77 LYS A O 1
ATOM 570 N N . ASN A 1 78 ? -3.273 -10.702 4.114 1.00 91.38 78 ASN A N 1
ATOM 571 C CA . 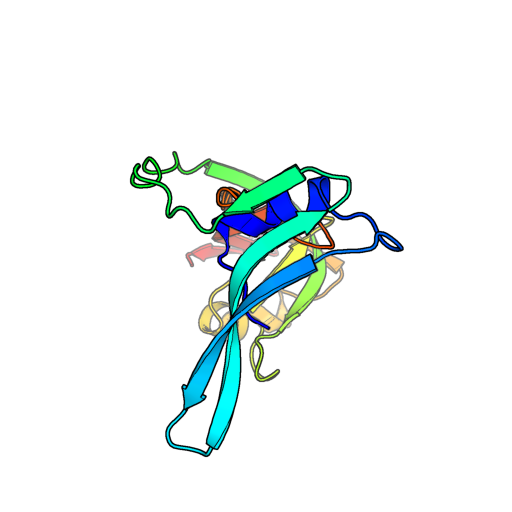ASN A 1 78 ? -1.921 -11.182 3.832 1.00 91.38 78 ASN A CA 1
ATOM 572 C C . ASN A 1 78 ? -1.920 -12.135 2.620 1.00 91.38 78 ASN A C 1
ATOM 574 O O . ASN A 1 78 ? -2.966 -12.480 2.071 1.00 91.38 78 AS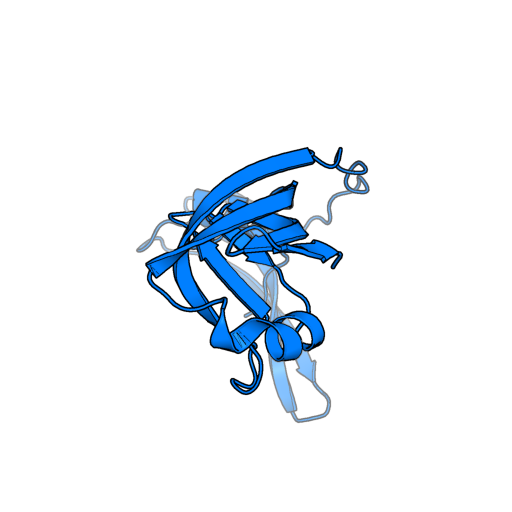N A O 1
ATOM 578 N N . LYS A 1 79 ? -0.724 -12.548 2.185 1.00 88.50 79 LYS A N 1
ATOM 579 C CA . LYS A 1 79 ? -0.565 -13.462 1.041 1.00 88.50 79 LYS A CA 1
ATOM 580 C C . LYS A 1 79 ? -1.215 -14.829 1.274 1.00 88.50 79 LYS A C 1
ATOM 582 O O . LYS A 1 79 ? -1.682 -15.429 0.317 1.00 88.50 79 LYS A O 1
ATOM 587 N N . GLU A 1 80 ? -1.227 -15.297 2.517 1.00 90.88 80 GLU A N 1
ATOM 588 C CA . GLU A 1 80 ? -1.795 -16.591 2.916 1.00 90.88 80 GLU A CA 1
ATOM 589 C C . GLU A 1 80 ? -3.330 -16.544 3.050 1.00 90.88 80 GLU A C 1
ATOM 591 O O . GLU A 1 80 ? -4.000 -17.562 2.904 1.00 90.88 80 GLU A O 1
ATOM 596 N N . GLY A 1 81 ? -3.911 -15.352 3.217 1.00 89.50 81 GLY A N 1
ATOM 597 C CA . GLY A 1 81 ? -5.355 -15.120 3.226 1.00 89.50 81 GLY A CA 1
ATOM 598 C C . GLY A 1 81 ? -6.029 -15.260 4.595 1.00 89.50 81 GLY A C 1
ATOM 599 O O . GLY A 1 81 ? -7.244 -15.052 4.684 1.00 89.50 81 GLY A O 1
ATOM 600 N N . ASP A 1 82 ? -5.271 -15.575 5.643 1.00 88.62 82 ASP A N 1
ATOM 601 C CA . ASP A 1 82 ? -5.742 -15.813 7.011 1.00 88.62 82 ASP A CA 1
ATOM 602 C C . ASP A 1 82 ? -5.824 -14.536 7.862 1.00 88.62 82 ASP A C 1
ATOM 604 O O . ASP A 1 82 ? -6.702 -14.426 8.720 1.00 88.62 82 ASP A O 1
ATOM 608 N N . ALA A 1 83 ? -4.968 -13.544 7.602 1.00 89.00 83 ALA A N 1
ATOM 609 C CA . ALA A 1 83 ? -4.847 -12.359 8.445 1.00 89.00 83 ALA A CA 1
ATOM 610 C C . ALA A 1 83 ? -5.129 -11.067 7.681 1.00 89.00 83 ALA A C 1
ATOM 612 O O . ALA A 1 83 ? -4.700 -10.882 6.540 1.00 89.00 83 ALA A O 1
ATOM 613 N N . ILE A 1 84 ? -5.800 -10.124 8.343 1.00 92.25 84 ILE A N 1
ATOM 614 C CA . ILE A 1 84 ? -5.955 -8.758 7.841 1.00 92.25 84 ILE A CA 1
ATOM 615 C C . ILE A 1 84 ? -4.730 -7.945 8.258 1.00 92.25 84 ILE A C 1
ATOM 617 O O . ILE A 1 84 ? -4.379 -7.879 9.433 1.00 92.25 84 ILE A O 1
ATOM 621 N N . VAL A 1 85 ? -4.070 -7.342 7.271 1.00 92.88 85 VAL A N 1
ATOM 622 C CA . VAL A 1 85 ? -2.798 -6.606 7.419 1.00 92.88 85 VAL A CA 1
ATOM 623 C C . VAL A 1 85 ? -2.911 -5.136 7.021 1.00 92.88 85 VAL A C 1
ATOM 625 O O . VAL A 1 85 ? -1.924 -4.393 7.032 1.00 92.88 85 VAL A O 1
ATOM 628 N N . GLY A 1 86 ? -4.101 -4.698 6.615 1.00 93.38 86 GLY A N 1
ATOM 629 C CA . GLY A 1 86 ? -4.345 -3.297 6.327 1.00 93.38 86 GLY A CA 1
ATOM 630 C C . GLY A 1 86 ? -5.785 -2.972 5.969 1.00 93.38 86 GLY A C 1
ATOM 631 O O . GLY A 1 86 ? -6.600 -3.858 5.723 1.00 93.38 86 GLY A O 1
ATOM 632 N N . LEU A 1 87 ? -6.069 -1.676 5.930 1.00 94.81 87 LEU A N 1
ATOM 633 C CA . LEU A 1 87 ? -7.369 -1.096 5.613 1.00 94.81 87 LEU A CA 1
ATOM 634 C C . LEU A 1 87 ? -7.215 -0.154 4.424 1.00 94.81 87 LEU A C 1
ATOM 636 O O . LEU A 1 87 ? -6.290 0.656 4.388 1.00 94.81 87 LEU A O 1
ATOM 640 N N . PHE A 1 88 ? -8.130 -0.237 3.472 1.00 95.25 88 PHE A N 1
ATOM 641 C CA . PHE A 1 88 ? -8.242 0.725 2.387 1.00 95.25 88 PHE A CA 1
ATOM 642 C C . PHE A 1 88 ? -9.155 1.867 2.814 1.00 95.25 88 PHE A C 1
ATOM 644 O O . PHE A 1 88 ? -10.275 1.640 3.265 1.00 95.25 88 PHE A O 1
ATOM 651 N N . ILE A 1 89 ? -8.668 3.091 2.648 1.00 94.62 89 ILE A N 1
ATOM 652 C CA . ILE A 1 89 ? -9.379 4.339 2.911 1.00 94.62 89 ILE A CA 1
ATOM 653 C C . ILE A 1 89 ? -9.199 5.210 1.671 1.00 94.62 89 ILE A C 1
ATOM 655 O O . ILE A 1 89 ? -8.163 5.851 1.480 1.00 94.62 89 ILE A O 1
ATOM 659 N N . GLY A 1 90 ? -10.177 5.163 0.765 1.00 90.06 90 GLY A N 1
ATOM 660 C CA . GLY A 1 90 ? -10.055 5.779 -0.558 1.00 90.06 90 GLY A CA 1
ATOM 661 C C . GLY A 1 90 ? -8.856 5.213 -1.329 1.00 90.06 90 GLY A C 1
ATOM 662 O O . GLY A 1 90 ? -8.857 4.045 -1.713 1.00 90.06 90 GLY A O 1
ATOM 663 N N . ASN A 1 91 ? -7.828 6.041 -1.540 1.00 90.75 91 ASN A N 1
ATOM 664 C CA . ASN A 1 91 ? -6.587 5.662 -2.227 1.00 90.75 91 ASN A CA 1
ATOM 665 C C . ASN A 1 91 ? -5.394 5.437 -1.269 1.00 90.75 91 ASN A C 1
ATOM 667 O O . ASN A 1 91 ? -4.241 5.367 -1.704 1.00 90.75 91 ASN A O 1
ATOM 671 N N . THR A 1 92 ? -5.664 5.335 0.034 1.00 92.69 92 THR A N 1
ATOM 672 C CA . THR A 1 92 ? -4.669 5.100 1.084 1.00 92.69 92 THR A CA 1
ATOM 673 C C . THR A 1 92 ? -4.838 3.703 1.677 1.00 92.69 92 THR A C 1
ATOM 675 O O . THR A 1 92 ? -5.949 3.273 1.973 1.00 92.69 92 THR A O 1
ATOM 678 N N . ILE A 1 93 ? -3.730 2.989 1.857 1.00 94.56 93 ILE A N 1
ATOM 679 C CA . ILE A 1 93 ? -3.649 1.712 2.559 1.00 94.56 93 ILE A CA 1
ATOM 680 C C . ILE A 1 93 ? -3.006 1.974 3.915 1.00 94.56 93 ILE A C 1
ATOM 682 O O . ILE A 1 93 ? -1.810 2.265 3.999 1.00 94.56 93 ILE A O 1
ATOM 686 N N . VAL A 1 94 ? -3.787 1.825 4.976 1.00 94.75 94 VAL A N 1
ATOM 687 C CA . VAL A 1 94 ? -3.305 1.892 6.353 1.00 94.75 94 VAL A CA 1
ATOM 688 C C . VAL A 1 94 ? -2.853 0.500 6.770 1.00 94.75 94 VAL A C 1
ATOM 690 O O . VAL A 1 94 ? -3.659 -0.425 6.819 1.00 94.75 94 VAL A O 1
ATOM 693 N N . LYS A 1 95 ? -1.559 0.324 7.036 1.00 93.81 95 LYS A N 1
ATOM 694 C CA . LYS A 1 95 ? -0.993 -0.937 7.525 1.00 93.81 95 LYS A CA 1
ATOM 695 C C . LYS A 1 95 ? -1.265 -1.090 9.011 1.00 93.81 95 LYS A C 1
ATOM 697 O O . LYS A 1 95 ? -0.995 -0.170 9.779 1.00 93.81 95 LYS A O 1
ATOM 702 N N . ILE A 1 96 ? -1.764 -2.266 9.384 1.00 91.31 96 ILE A N 1
ATOM 703 C CA . ILE A 1 96 ? -2.114 -2.608 10.763 1.00 91.31 96 ILE A CA 1
ATOM 704 C C . ILE A 1 96 ? -1.495 -3.965 11.104 1.00 91.31 96 ILE A C 1
ATOM 706 O O . ILE A 1 96 ? -1.586 -4.887 10.286 1.00 91.31 96 ILE A O 1
ATOM 710 N N . PRO A 1 97 ? -0.880 -4.116 12.289 1.00 90.00 97 PRO A N 1
ATOM 711 C CA . PRO A 1 97 ? -0.441 -5.413 12.773 1.00 90.00 97 PRO A CA 1
ATOM 712 C C . PRO A 1 97 ? -1.622 -6.393 12.926 1.00 90.00 97 PRO A C 1
ATOM 714 O O . PRO A 1 97 ? -2.660 -6.015 13.476 1.00 90.00 97 PRO A O 1
ATOM 717 N N . PRO A 1 98 ? -1.471 -7.669 12.523 1.00 88.12 98 PRO A N 1
ATOM 718 C CA . PRO A 1 98 ? -2.542 -8.664 12.619 1.00 88.12 98 PRO A CA 1
ATOM 719 C C . PRO A 1 98 ? -3.152 -8.798 14.016 1.00 88.12 98 PRO A C 1
ATOM 721 O O . PRO A 1 98 ? -4.369 -8.893 14.149 1.00 88.12 98 PRO A O 1
ATOM 724 N N . HIS A 1 99 ? -2.318 -8.757 15.060 1.00 86.75 99 HIS A N 1
ATOM 725 C CA . HIS A 1 99 ? -2.770 -8.896 16.445 1.00 86.75 99 HIS A CA 1
ATOM 726 C C . HIS A 1 99 ? -3.698 -7.749 16.872 1.00 86.75 99 HIS A C 1
ATOM 728 O O . HIS A 1 99 ? -4.681 -7.985 17.569 1.00 86.75 99 HIS A O 1
ATOM 734 N N . ILE A 1 100 ? -3.457 -6.525 16.389 1.00 87.50 100 ILE A N 1
ATOM 735 C CA . ILE A 1 100 ? -4.353 -5.398 16.659 1.00 87.50 100 ILE A CA 1
ATOM 736 C C . ILE A 1 100 ? -5.675 -5.589 15.922 1.00 87.50 100 ILE A C 1
ATOM 738 O O . ILE A 1 100 ? -6.743 -5.389 16.497 1.00 87.50 100 ILE A O 1
ATOM 742 N N . TYR A 1 101 ? -5.638 -6.034 14.663 1.00 88.62 101 TYR A N 1
ATOM 743 C CA . TYR A 1 101 ? -6.876 -6.337 13.951 1.00 88.62 101 TYR A CA 1
ATOM 744 C C . TYR A 1 101 ? -7.671 -7.455 14.643 1.00 88.62 101 TYR A C 1
ATOM 746 O O . TYR A 1 101 ? -8.889 -7.373 14.703 1.00 88.62 101 TYR A O 1
ATOM 754 N N . GLN A 1 102 ? -7.029 -8.465 15.233 1.00 87.56 102 GLN A N 1
ATOM 755 C CA . GLN A 1 102 ? -7.739 -9.489 16.014 1.00 87.56 102 GLN A CA 1
ATOM 756 C C . GLN A 1 102 ? -8.472 -8.901 17.230 1.00 87.56 102 GLN A C 1
ATOM 758 O O . GLN A 1 102 ? -9.566 -9.353 17.558 1.00 87.56 102 GLN A O 1
ATOM 763 N N . GLN A 1 103 ? -7.916 -7.864 17.862 1.00 86.00 103 GLN A N 1
ATOM 764 C CA . GLN A 1 103 ? -8.563 -7.158 18.972 1.00 86.00 103 GLN A CA 1
ATOM 765 C C . GLN A 1 103 ? -9.696 -6.228 18.511 1.00 86.00 103 GLN A C 1
ATOM 767 O O . GLN A 1 103 ? -10.648 -5.999 19.256 1.00 86.00 103 GLN A O 1
ATOM 772 N N . LEU A 1 104 ? -9.591 -5.677 17.298 1.00 84.56 104 LEU A N 1
ATOM 773 C CA . LEU A 1 104 ? -10.474 -4.622 16.788 1.00 84.56 104 LEU A CA 1
ATOM 774 C C . LEU A 1 104 ? -11.392 -5.056 15.647 1.00 84.56 104 LEU A C 1
ATOM 776 O O . LEU A 1 104 ? -12.186 -4.245 15.181 1.00 84.56 104 LEU A O 1
ATOM 780 N N . GLY A 1 105 ? -11.299 -6.296 15.177 1.00 80.50 105 GLY A N 1
ATOM 781 C CA . GLY A 1 105 ? -11.860 -6.722 13.893 1.00 80.50 105 GLY A CA 1
ATOM 782 C C . GLY A 1 105 ? -13.374 -6.554 13.788 1.00 80.50 105 GLY A C 1
ATOM 783 O O . GLY A 1 105 ? -13.883 -6.338 12.696 1.00 80.50 105 GLY A O 1
ATOM 784 N N . GLN A 1 106 ? -14.089 -6.575 14.918 1.00 84.12 106 GLN A N 1
ATOM 785 C CA . GLN A 1 106 ? -15.528 -6.287 14.960 1.00 84.12 106 GLN A CA 1
ATOM 786 C C . GLN A 1 106 ? -15.854 -4.797 14.753 1.00 84.12 106 GLN A C 1
ATOM 788 O O . GLN A 1 106 ? -16.924 -4.468 14.251 1.00 84.12 106 GLN A O 1
ATOM 793 N N . SER A 1 107 ? -14.935 -3.899 15.112 1.00 86.12 107 SER A N 1
ATOM 794 C CA . SER A 1 107 ? -15.066 -2.445 14.949 1.00 86.12 107 SER A CA 1
ATOM 795 C C . SER A 1 107 ? -14.453 -1.938 13.640 1.00 86.12 107 SER A C 1
ATOM 797 O O . SER A 1 107 ? -14.853 -0.889 13.146 1.00 86.12 107 SER A O 1
ATOM 799 N N . LEU A 1 108 ? -13.481 -2.655 13.069 1.00 88.94 108 LEU A N 1
ATOM 800 C CA . LEU A 1 108 ? -12.785 -2.290 11.830 1.00 88.94 108 LEU A CA 1
ATOM 801 C C . LEU A 1 108 ? -13.388 -3.004 10.615 1.00 88.94 108 LEU A C 1
ATOM 803 O O . LEU A 1 108 ? -12.728 -3.806 9.956 1.00 88.94 108 LEU A O 1
ATOM 807 N N . VAL A 1 109 ? -14.649 -2.698 10.317 1.00 90.69 109 VAL A N 1
ATOM 808 C CA . VAL A 1 109 ? -15.374 -3.246 9.160 1.00 90.69 109 VAL A CA 1
ATOM 809 C C . VAL A 1 109 ? -15.568 -2.200 8.062 1.00 90.69 109 VAL A C 1
ATOM 811 O O . VAL A 1 109 ? -15.447 -0.994 8.290 1.00 90.69 109 VAL A O 1
ATOM 814 N N . ASN A 1 110 ? -15.882 -2.660 6.850 1.00 93.38 110 ASN A N 1
ATOM 815 C CA . ASN A 1 110 ? -16.186 -1.772 5.727 1.00 93.38 110 ASN A CA 1
ATOM 816 C C . ASN A 1 110 ? -17.345 -0.823 6.083 1.00 93.38 110 ASN A C 1
ATOM 818 O O . ASN A 1 110 ? -18.350 -1.243 6.651 1.00 93.38 110 ASN A O 1
ATOM 822 N N . GLY A 1 111 ? -17.206 0.452 5.727 1.00 92.31 111 GLY A N 1
ATOM 823 C CA . GLY A 1 111 ? -18.171 1.511 6.024 1.00 92.31 111 GLY A CA 1
ATOM 824 C C . GLY A 1 111 ? -17.921 2.253 7.340 1.00 92.31 111 GLY A C 1
ATOM 825 O O . GLY A 1 111 ? -18.525 3.302 7.554 1.00 92.31 111 GLY A O 1
ATOM 826 N N . VAL A 1 112 ? -17.011 1.780 8.199 1.00 92.69 112 VAL A N 1
ATOM 827 C CA . VAL A 1 112 ? -16.682 2.470 9.456 1.00 92.69 112 VAL A CA 1
ATOM 828 C C . VAL A 1 112 ? -15.694 3.606 9.214 1.00 92.69 112 VAL A C 1
ATOM 830 O O . VAL A 1 112 ? -14.705 3.449 8.496 1.00 92.69 112 VAL A O 1
ATOM 833 N N . LYS A 1 113 ? -15.956 4.757 9.841 1.00 93.44 113 LYS A N 1
ATOM 834 C CA . LYS A 1 113 ? -15.032 5.890 9.872 1.00 93.44 113 LYS A CA 1
ATOM 835 C C . LYS A 1 113 ? -14.017 5.708 10.996 1.00 93.44 113 LYS A C 1
ATOM 837 O O . LYS A 1 113 ? -14.397 5.503 12.147 1.00 93.44 113 LYS A O 1
ATOM 842 N N . ILE A 1 114 ? -12.741 5.847 10.663 1.00 93.56 114 ILE A N 1
ATOM 843 C CA . ILE A 1 114 ? -11.638 5.799 11.619 1.00 93.56 114 ILE A CA 1
ATOM 844 C C . ILE A 1 114 ? -10.762 7.042 11.497 1.00 93.56 114 ILE A C 1
ATOM 846 O O . ILE A 1 114 ? -10.733 7.705 10.458 1.00 93.56 114 ILE A O 1
ATOM 850 N N . TYR A 1 115 ? -10.029 7.325 12.562 1.00 94.06 115 TYR A N 1
ATOM 851 C CA . TYR A 1 115 ? -8.948 8.302 12.600 1.00 94.06 115 TYR A CA 1
ATOM 852 C C . TYR A 1 115 ? -7.641 7.538 12.772 1.00 94.06 115 TYR A C 1
ATOM 854 O O . TYR A 1 115 ? -7.605 6.563 13.518 1.00 94.06 115 TYR A O 1
ATOM 862 N N . PHE A 1 116 ? -6.579 7.933 12.082 1.00 93.62 116 PHE A N 1
ATOM 863 C CA . PHE A 1 116 ? -5.288 7.268 12.203 1.00 93.62 116 PHE A CA 1
ATOM 864 C C . PHE A 1 116 ? -4.145 8.270 12.127 1.00 93.62 116 PHE A C 1
ATOM 866 O O . PHE A 1 116 ? -4.193 9.246 11.377 1.00 93.62 116 PHE A O 1
ATOM 873 N N . THR A 1 117 ? -3.093 7.989 12.887 1.00 93.62 117 THR A N 1
ATOM 874 C CA . THR A 1 117 ? -1.817 8.698 12.792 1.00 93.62 117 THR A CA 1
ATOM 875 C C . THR A 1 117 ? -0.726 7.725 12.388 1.00 93.62 117 THR A C 1
ATOM 877 O O . THR A 1 117 ? -0.836 6.526 12.645 1.00 93.62 117 THR A O 1
ATOM 880 N N . GLY A 1 118 ? 0.334 8.204 11.750 1.00 92.38 118 GLY A N 1
ATOM 881 C CA . GLY A 1 118 ? 1.444 7.345 11.368 1.00 92.38 118 GLY A CA 1
ATOM 882 C C . GLY A 1 118 ? 2.434 8.014 10.442 1.00 92.38 118 GLY A C 1
ATOM 883 O O . GLY A 1 118 ? 2.488 9.236 10.363 1.00 92.38 118 GLY A O 1
ATOM 884 N N . PHE A 1 119 ? 3.186 7.197 9.713 1.00 91.44 119 PHE A N 1
ATOM 885 C CA . PHE A 1 119 ? 4.162 7.669 8.739 1.00 91.44 119 PHE A CA 1
ATOM 886 C C . PHE A 1 119 ? 3.843 7.144 7.346 1.00 91.44 119 PHE A C 1
ATOM 888 O O . PHE A 1 119 ? 3.552 5.958 7.150 1.00 91.44 119 PHE A O 1
ATOM 895 N N . LYS A 1 120 ? 3.905 8.029 6.354 1.00 90.12 120 LYS A N 1
ATOM 896 C CA . LYS A 1 120 ? 3.737 7.660 4.952 1.00 90.12 120 LYS A CA 1
ATOM 897 C C . LYS A 1 120 ? 5.000 6.958 4.452 1.00 90.12 120 LYS A C 1
ATOM 899 O O . LYS A 1 120 ? 6.093 7.514 4.500 1.00 90.12 120 LYS A O 1
ATOM 904 N N . LYS A 1 121 ? 4.848 5.745 3.917 1.00 85.94 121 LYS A N 1
ATOM 905 C CA . LYS A 1 121 ? 5.911 5.069 3.170 1.00 85.94 121 LYS A CA 1
ATOM 906 C C . LYS A 1 121 ? 6.078 5.794 1.833 1.00 85.94 121 LYS A C 1
ATOM 908 O O . LYS A 1 121 ? 5.140 5.843 1.036 1.00 85.94 121 LYS A O 1
ATOM 913 N N . LEU A 1 122 ? 7.269 6.334 1.595 1.00 76.62 122 LEU A N 1
ATOM 914 C CA . LEU A 1 122 ? 7.641 6.887 0.296 1.00 76.62 122 LEU A CA 1
ATOM 915 C C . LEU A 1 122 ? 7.878 5.761 -0.719 1.00 76.62 122 LEU A C 1
ATOM 917 O O . LEU A 1 122 ? 8.268 4.647 -0.356 1.00 76.62 122 LEU A O 1
ATOM 921 N N . GLU A 1 123 ? 7.609 6.046 -1.992 1.00 68.50 123 GLU A N 1
ATOM 922 C CA . GLU A 1 123 ? 7.940 5.122 -3.078 1.00 68.50 123 GLU A CA 1
ATOM 923 C C . GLU A 1 123 ? 9.465 4.986 -3.159 1.00 68.50 123 GLU A C 1
ATOM 925 O O . GLU A 1 123 ? 10.185 5.988 -3.168 1.00 68.50 123 GLU A O 1
ATOM 930 N N . ASN A 1 124 ? 9.971 3.751 -3.194 1.00 66.19 124 ASN A N 1
ATOM 931 C CA . ASN A 1 124 ? 11.397 3.539 -3.413 1.00 66.19 124 ASN A CA 1
ATOM 932 C C . ASN A 1 124 ? 11.749 3.933 -4.851 1.00 66.19 124 ASN A C 1
ATOM 934 O O . ASN A 1 124 ? 10.958 3.721 -5.774 1.00 66.19 124 ASN A O 1
ATOM 938 N N . SER A 1 125 ? 12.960 4.452 -5.058 1.00 60.19 125 SER A N 1
ATOM 939 C CA . SER A 1 125 ? 13.448 4.755 -6.406 1.00 60.19 125 SER A CA 1
ATOM 940 C C . SER A 1 125 ? 13.375 3.509 -7.301 1.00 60.19 125 SER A C 1
ATOM 942 O O . SER A 1 125 ? 13.970 2.474 -6.994 1.00 60.19 125 SER A O 1
ATOM 944 N N . GLY A 1 126 ? 12.611 3.605 -8.392 1.00 58.94 126 GLY A N 1
ATOM 945 C CA . GLY A 1 126 ? 12.411 2.531 -9.368 1.00 58.94 126 GLY A CA 1
ATOM 946 C C . GLY A 1 126 ? 11.237 1.580 -9.099 1.00 58.94 126 GLY A C 1
ATOM 947 O O . GLY A 1 126 ? 10.885 0.824 -10.004 1.00 58.94 126 GLY A O 1
ATOM 948 N N . GLU A 1 127 ? 10.586 1.638 -7.930 1.00 66.81 127 GLU A N 1
ATOM 949 C CA . GLU A 1 127 ? 9.372 0.855 -7.653 1.00 66.81 127 GLU A CA 1
ATOM 950 C C . GLU A 1 127 ? 8.238 1.325 -8.581 1.00 66.81 127 GLU A C 1
ATOM 952 O O . GLU A 1 127 ? 7.898 2.506 -8.628 1.00 66.81 127 GLU A O 1
ATOM 957 N N . VAL A 1 128 ? 7.670 0.400 -9.357 1.00 65.25 128 VAL A N 1
ATOM 958 C CA . VAL A 1 128 ? 6.522 0.667 -10.232 1.00 65.25 128 VAL A CA 1
ATOM 959 C C . VAL A 1 128 ? 5.361 -0.181 -9.748 1.00 65.25 128 VAL A C 1
ATOM 961 O O . VAL A 1 128 ? 5.436 -1.410 -9.747 1.00 65.25 128 VAL A O 1
ATOM 964 N N . ALA A 1 129 ? 4.281 0.483 -9.352 1.00 71.25 129 ALA A N 1
ATOM 965 C CA . ALA A 1 129 ? 3.011 -0.154 -9.055 1.00 71.25 129 ALA A CA 1
ATOM 966 C C . ALA A 1 129 ? 2.015 0.117 -10.188 1.00 71.25 129 ALA A C 1
ATOM 968 O O . ALA A 1 129 ? 1.893 1.248 -10.657 1.00 71.25 129 ALA A O 1
ATOM 969 N N . GLU A 1 130 ? 1.269 -0.914 -10.587 1.00 68.88 130 GLU A N 1
ATOM 970 C CA . GLU A 1 130 ? 0.160 -0.801 -11.546 1.00 68.88 130 GLU A CA 1
ATOM 971 C C . GLU A 1 130 ? -0.886 0.222 -11.077 1.00 68.88 130 GLU A C 1
ATOM 973 O O . GLU A 1 130 ? -1.401 1.015 -11.863 1.00 68.88 130 GLU A O 1
ATOM 978 N N . LYS A 1 131 ? -1.150 0.252 -9.765 1.00 73.31 131 LYS A N 1
ATOM 979 C CA . LYS A 1 131 ? -2.006 1.244 -9.121 1.00 73.31 131 LYS A CA 1
ATOM 980 C C . LYS A 1 131 ? -1.257 1.915 -7.980 1.00 73.31 131 LYS A C 1
ATOM 982 O O . LYS A 1 131 ? -0.790 1.251 -7.054 1.00 73.31 131 LYS A O 1
ATOM 987 N N . LYS A 1 132 ? -1.161 3.243 -8.047 1.00 78.75 132 LYS A N 1
ATOM 988 C CA . LYS A 1 132 ? -0.513 4.054 -7.016 1.00 78.75 132 LYS A CA 1
ATOM 989 C C . LYS A 1 132 ? -1.420 4.159 -5.800 1.00 78.75 132 LYS A C 1
ATOM 991 O O . LYS A 1 132 ? -2.488 4.757 -5.892 1.00 78.75 132 LYS A O 1
ATOM 996 N N . TYR A 1 133 ? -0.981 3.611 -4.674 1.00 86.50 133 TYR A N 1
ATOM 997 C CA . TYR A 1 133 ? -1.632 3.772 -3.377 1.00 86.50 133 TYR A CA 1
ATOM 998 C C . TYR A 1 133 ? -0.698 4.504 -2.421 1.00 86.50 133 TYR A C 1
ATOM 1000 O O . TYR A 1 133 ? 0.502 4.237 -2.393 1.00 86.50 133 TYR A O 1
ATOM 1008 N N . ASN A 1 134 ? -1.252 5.382 -1.587 1.00 90.00 134 ASN A N 1
ATOM 1009 C CA . ASN A 1 134 ? -0.500 5.904 -0.452 1.00 90.00 134 ASN A CA 1
ATOM 1010 C C . ASN A 1 134 ? -0.435 4.811 0.612 1.00 90.00 134 ASN A C 1
ATOM 1012 O O . ASN A 1 134 ? -1.473 4.330 1.049 1.00 90.00 134 ASN A O 1
ATOM 1016 N N . ILE A 1 135 ? 0.757 4.408 1.038 1.00 91.25 135 ILE A N 1
ATOM 1017 C CA . ILE A 1 135 ? 0.895 3.433 2.122 1.00 91.25 135 ILE A CA 1
ATOM 1018 C C . ILE A 1 135 ? 1.237 4.195 3.393 1.00 91.25 135 ILE A C 1
ATOM 1020 O O . ILE A 1 135 ? 2.235 4.909 3.434 1.00 91.25 135 ILE A O 1
ATOM 1024 N N . VAL A 1 136 ? 0.431 4.022 4.433 1.00 93.31 136 VAL A N 1
ATOM 1025 C CA . VAL A 1 136 ? 0.667 4.607 5.753 1.00 93.31 136 VAL A CA 1
ATOM 1026 C C . VAL A 1 136 ? 0.929 3.485 6.741 1.00 93.31 136 VAL A C 1
ATOM 1028 O O . VAL A 1 136 ? 0.140 2.549 6.856 1.00 93.31 136 VAL A O 1
ATOM 1031 N N . ARG A 1 137 ? 2.047 3.568 7.460 1.00 92.00 137 ARG A N 1
ATOM 1032 C CA . ARG A 1 137 ? 2.301 2.753 8.648 1.00 92.00 137 ARG A CA 1
ATOM 1033 C C . ARG A 1 137 ? 1.668 3.467 9.825 1.00 92.00 137 ARG A C 1
ATOM 1035 O O . ARG A 1 137 ? 2.214 4.466 10.288 1.00 92.00 137 ARG A O 1
ATOM 1042 N N . ALA A 1 138 ? 0.497 3.006 10.246 1.00 90.88 138 ALA A N 1
ATOM 1043 C CA . ALA A 1 138 ? -0.176 3.640 11.363 1.00 90.88 138 ALA A CA 1
ATOM 1044 C C . ALA A 1 138 ? 0.565 3.351 12.677 1.00 90.88 138 ALA A C 1
ATOM 1046 O O . ALA A 1 138 ? 1.123 2.272 12.864 1.00 90.88 138 ALA A O 1
ATOM 1047 N N . ARG A 1 139 ? 0.552 4.337 13.571 1.00 92.50 139 ARG A N 1
ATOM 1048 C CA . ARG A 1 139 ? 1.008 4.260 14.963 1.00 92.50 139 ARG A CA 1
ATOM 1049 C C . ARG A 1 139 ? -0.154 4.292 15.933 1.00 92.50 139 ARG A C 1
ATOM 1051 O O . ARG A 1 139 ? -0.096 3.633 16.961 1.00 92.50 139 ARG A O 1
ATOM 1058 N N . THR A 1 140 ? -1.192 5.058 15.608 1.00 91.88 140 THR A N 1
ATOM 1059 C CA . THR A 1 140 ? -2.441 5.042 16.362 1.00 91.88 140 THR A CA 1
ATOM 1060 C C . THR A 1 140 ? -3.626 4.936 15.425 1.00 91.88 140 THR A C 1
ATOM 1062 O O . THR A 1 140 ? -3.598 5.441 14.298 1.00 91.88 140 THR A O 1
ATOM 1065 N N . ILE A 1 141 ? -4.669 4.264 15.896 1.00 91.75 141 ILE A N 1
ATOM 1066 C CA . ILE A 1 141 ? -5.971 4.199 15.246 1.00 91.75 141 ILE A CA 1
ATOM 1067 C C . ILE A 1 141 ? -7.038 4.456 16.294 1.00 91.75 141 ILE A C 1
ATOM 1069 O O . ILE A 1 141 ? -7.050 3.820 17.343 1.00 91.75 141 ILE A O 1
ATOM 1073 N N . SER A 1 142 ? -7.963 5.353 15.984 1.00 90.94 142 SER A N 1
ATOM 1074 C CA . SER A 1 142 ? -9.153 5.606 16.777 1.00 90.94 142 SER A CA 1
ATOM 1075 C C . SER A 1 142 ? -10.406 5.230 15.997 1.00 90.94 142 SER A C 1
ATOM 1077 O O . SER A 1 142 ? -10.616 5.658 14.858 1.00 90.94 142 SER A O 1
ATOM 1079 N N . VAL A 1 143 ? -11.239 4.404 16.622 1.00 90.38 143 VAL A N 1
ATOM 1080 C CA . VAL A 1 143 ? -12.523 3.945 16.090 1.00 90.38 143 VAL A CA 1
ATOM 1081 C C . VAL A 1 143 ? -13.573 4.067 17.186 1.00 90.38 143 VAL A C 1
ATOM 1083 O O . VAL A 1 143 ? -13.339 3.670 18.325 1.00 90.38 143 VAL A O 1
ATOM 1086 N N . ASN A 1 144 ? -14.727 4.657 16.862 1.00 85.75 144 ASN A N 1
ATOM 1087 C CA . ASN A 1 144 ? -15.825 4.885 17.813 1.00 85.75 144 ASN A CA 1
ATOM 1088 C C . ASN A 1 144 ? -15.389 5.598 19.113 1.00 85.75 144 ASN A C 1
ATOM 1090 O O . ASN A 1 144 ? -15.877 5.287 20.196 1.00 85.75 144 ASN A O 1
ATOM 1094 N N . GLY A 1 145 ? -14.440 6.536 19.013 1.00 81.81 145 GLY A N 1
ATOM 1095 C CA . GLY A 1 145 ? -13.925 7.301 20.155 1.00 81.81 145 GLY A CA 1
ATOM 1096 C C . GLY A 1 145 ? -12.898 6.564 21.020 1.00 81.81 145 GLY A C 1
ATOM 1097 O O . GLY A 1 145 ? -12.432 7.131 22.005 1.00 81.81 145 GLY A O 1
ATOM 1098 N N . LYS A 1 146 ? -12.516 5.332 20.663 1.00 85.19 146 LYS A N 1
ATOM 1099 C CA . LYS A 1 146 ? -11.487 4.565 21.366 1.00 85.19 146 LYS A CA 1
ATOM 1100 C C . LYS A 1 146 ? -10.209 4.515 20.541 1.00 85.19 146 LYS A C 1
ATOM 1102 O O . LYS A 1 146 ? -10.223 4.019 19.416 1.00 85.19 146 LYS A O 1
ATOM 1107 N N . GLU A 1 147 ? -9.128 5.035 21.114 1.00 88.56 147 GLU A N 1
ATOM 1108 C CA . GLU A 1 147 ? -7.797 5.058 20.509 1.00 88.56 147 GLU A CA 1
ATOM 1109 C C . GLU A 1 147 ? -6.979 3.820 20.893 1.00 88.56 147 GLU A C 1
ATOM 1111 O O . GLU A 1 147 ? -7.060 3.318 22.016 1.00 88.56 147 GLU A O 1
ATOM 1116 N N . TYR A 1 148 ? -6.189 3.343 19.938 1.00 86.69 148 TYR A N 1
ATOM 1117 C CA . TYR A 1 148 ? -5.337 2.173 20.047 1.00 86.69 148 TYR A CA 1
ATOM 1118 C C . TYR A 1 148 ? -3.972 2.466 19.442 1.00 86.69 148 TYR A C 1
ATOM 1120 O O . TYR A 1 148 ? -3.887 2.985 18.328 1.00 86.69 148 TYR A O 1
ATOM 1128 N N . SER A 1 149 ? -2.921 2.083 20.157 1.00 88.88 149 SER A N 1
ATOM 1129 C CA . SER A 1 149 ? -1.541 2.142 19.676 1.00 88.88 149 SER A CA 1
ATOM 1130 C C . SER A 1 149 ? -1.166 0.846 18.957 1.00 88.88 149 SER A C 1
ATOM 1132 O O . SER A 1 149 ? -1.618 -0.230 19.354 1.00 88.88 149 SER A O 1
ATOM 1134 N N . LEU A 1 150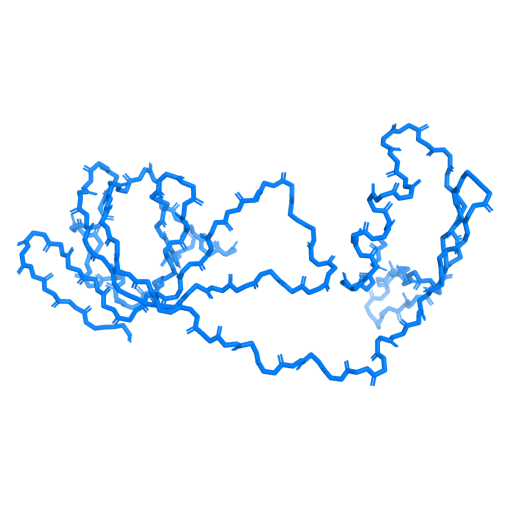 ? -0.358 0.966 17.904 1.00 83.75 150 LEU A N 1
ATOM 1135 C CA . LEU A 1 150 ? 0.073 -0.115 17.012 1.00 83.75 150 LEU A CA 1
ATOM 1136 C C . LEU A 1 150 ? 1.557 -0.453 17.165 1.00 83.75 150 LEU A C 1
ATOM 1138 O O . LEU A 1 150 ? 2.340 0.466 17.503 1.00 83.75 150 LEU A O 1
#

Secondary structure (DSSP, 8-state):
-B--GGGHHHHHHH--TT--EEEEEEEEE-TTS-EEEEEEEEEETTEEEE----SSPPP----EEEEEEEE--EEEE-SSSSSEEEEEETTEEEE--HHHHHHHTTTS-TT-EEEEEEEEEPPPTT---SS--EEEEEEEEEETTEEEE-

Radius of gyration: 20.25 Å; chains: 1; bounding box: 44×40×51 Å